Protein AF-A0A4Q9YW53-F1 (afdb_monomer)

Sequence (140 aa):
MKHTLSLRYLLCLFLLVVFYNCSPIEQFRYEKRQSVLIGSLRERLFFEYSSPLNDSMKIYMELELAKNPELQLPLEKIYSIEEKLKKEKPLLGCYYLMKKEFDGEKKLYIILDWNQNSGVIIRFFTDSPTLIKSLPDYSF

Nearest PDB structures (foldseek):
  1ew3-assembly1_A-2  TM=6.784E-01  e=2.622E-01  Equus caballus
  2ra6-assembly2_D  TM=6.765E-01  e=9.402E-01  Trichosurus vulpecula
  2czt-assembly1_A  TM=6.052E-01  e=3.173E+00  Mus musculus
  3qkg-assembly1_A  TM=5.514E-01  e=2.810E+00  Homo sapiens
  2cdh-assembly1_S  TM=4.890E-01  e=2.644E+00  Thermomyces lanuginosus

Mean predicted aligned error: 11.34 Å

Secondary structure (DSSP, 8-state):
------HHHHHHHHHHHHHHTTS---SSEEES-HHHHHHHHHHTTPEEEEES-HHHHHHHHHHHHHH-GGGHHHHHHHHHHHHHHHHH--SS-EEEEEEE-STTT-EEEEEEEEETTTEEEEEEEES-HHHHHHSPP---

Organism: NCBI:txid2529433

Solvent-accessible surface area (backbone atoms only — not comparable to full-atom values): 8158 Å² total; per-residue (Å²): 135,85,82,77,79,52,70,69,57,55,51,52,52,50,50,49,55,57,62,67,70,63,58,72,80,66,76,50,47,80,38,74,49,37,67,59,56,54,48,55,43,53,74,69,65,31,52,76,48,77,38,68,57,50,60,65,53,50,51,49,51,54,58,47,25,77,77,39,68,85,42,48,68,61,50,56,46,52,55,54,50,49,59,47,40,73,71,68,55,42,84,52,29,26,40,35,34,75,46,79,54,72,92,91,73,39,46,37,37,41,36,41,35,41,40,96,88,60,40,60,32,46,33,39,36,24,72,43,77,66,59,64,70,69,46,82,83,84,80,131

Structure (mmCIF, N/CA/C/O backbone):
data_AF-A0A4Q9YW53-F1
#
_entry.id   AF-A0A4Q9YW53-F1
#
loop_
_atom_site.group_PDB
_atom_site.id
_atom_site.type_symbol
_atom_site.label_atom_id
_atom_site.label_alt_id
_atom_site.label_comp_id
_atom_site.label_asym_id
_atom_site.label_entity_id
_atom_site.label_seq_id
_atom_site.pdbx_PDB_ins_code
_atom_site.Cartn_x
_atom_site.Cartn_y
_atom_site.Cartn_z
_atom_site.occupancy
_atom_site.B_iso_or_equiv
_atom_site.auth_seq_id
_atom_site.auth_comp_id
_atom_site.auth_asym_id
_atom_site.auth_atom_id
_atom_site.pdbx_PDB_model_num
ATOM 1 N N . MET A 1 1 ? -31.932 50.050 -6.516 1.00 41.47 1 MET A N 1
ATOM 2 C CA . MET A 1 1 ? -31.855 49.450 -5.165 1.00 41.47 1 MET A CA 1
ATOM 3 C C . MET A 1 1 ? -30.464 48.865 -4.971 1.00 41.47 1 MET A C 1
ATOM 5 O O . MET A 1 1 ? -30.104 47.957 -5.706 1.00 41.47 1 MET A O 1
ATOM 9 N N . LYS A 1 2 ? -29.647 49.423 -4.067 1.00 46.38 2 LYS A N 1
ATOM 10 C CA . LYS A 1 2 ? -28.322 48.874 -3.736 1.00 46.38 2 LYS A CA 1
ATOM 11 C C . LYS A 1 2 ? -28.509 47.854 -2.610 1.00 46.38 2 LYS A C 1
ATOM 13 O O . LYS A 1 2 ? -28.791 48.251 -1.486 1.00 46.38 2 LYS A O 1
ATOM 18 N N . HIS A 1 3 ? -28.409 46.563 -2.917 1.00 50.41 3 HIS A N 1
ATOM 19 C CA . HIS A 1 3 ? -28.374 45.521 -1.892 1.00 50.41 3 HIS A CA 1
ATOM 20 C C . HIS A 1 3 ? -27.021 45.596 -1.181 1.00 50.41 3 HIS A C 1
ATOM 22 O O . HIS A 1 3 ? -25.999 45.190 -1.728 1.00 50.41 3 HIS A O 1
ATOM 28 N N . THR A 1 4 ? -26.995 46.168 0.019 1.00 57.09 4 THR A N 1
ATOM 29 C CA . THR A 1 4 ? -25.835 46.090 0.904 1.00 57.09 4 THR A CA 1
ATOM 30 C C . THR A 1 4 ? -25.724 44.653 1.403 1.00 57.09 4 THR A C 1
ATOM 32 O O . THR A 1 4 ? -26.503 44.204 2.244 1.00 57.09 4 THR A O 1
ATOM 35 N N . LEU A 1 5 ? -24.779 43.897 0.837 1.00 60.06 5 LEU A N 1
ATOM 36 C CA . LEU A 1 5 ? -24.429 42.573 1.341 1.00 60.06 5 LEU A CA 1
ATOM 37 C C . LEU A 1 5 ? -24.010 42.719 2.811 1.00 60.06 5 LEU A C 1
ATOM 39 O O . LEU A 1 5 ? -23.059 43.433 3.126 1.00 60.06 5 LEU A O 1
ATOM 43 N N . SER A 1 6 ? -24.739 42.070 3.719 1.00 76.69 6 SER A N 1
ATOM 44 C CA . SER A 1 6 ? -24.417 42.090 5.147 1.00 76.69 6 SER A CA 1
ATOM 45 C C . SER A 1 6 ? -23.028 41.490 5.381 1.00 76.69 6 SER A C 1
ATOM 47 O O . SER A 1 6 ? -22.704 40.434 4.839 1.00 76.69 6 SER A O 1
ATOM 49 N N . LEU A 1 7 ? -22.224 42.126 6.238 1.00 75.50 7 LEU A N 1
ATOM 50 C CA . LEU A 1 7 ? -20.881 41.672 6.626 1.00 75.50 7 LEU A CA 1
ATOM 51 C C . LEU A 1 7 ? -20.857 40.196 7.078 1.00 75.50 7 LEU A C 1
ATOM 53 O O . LEU A 1 7 ? -19.880 39.487 6.854 1.00 75.50 7 LEU A O 1
ATOM 57 N N . ARG A 1 8 ? -21.965 39.702 7.650 1.00 77.06 8 ARG A N 1
ATOM 58 C CA . ARG A 1 8 ? -22.132 38.297 8.062 1.00 77.06 8 ARG A CA 1
ATOM 59 C C . ARG A 1 8 ? -22.123 37.322 6.879 1.00 77.06 8 ARG A C 1
ATOM 61 O O . ARG A 1 8 ? -21.569 36.233 6.996 1.00 77.06 8 ARG A O 1
ATOM 68 N N . TYR A 1 9 ? -22.695 37.722 5.743 1.00 79.50 9 TYR A N 1
ATOM 69 C CA . TYR A 1 9 ? -22.685 36.926 4.512 1.00 79.50 9 TYR A CA 1
ATOM 70 C C . TYR A 1 9 ? -21.292 36.881 3.885 1.00 79.50 9 TYR A C 1
ATOM 72 O O . TYR A 1 9 ? -20.858 35.817 3.456 1.00 79.50 9 TYR A O 1
ATOM 80 N N . LEU A 1 10 ? -20.569 38.004 3.896 1.00 80.88 10 LEU A N 1
ATOM 81 C CA . LEU A 1 10 ? -19.174 38.066 3.445 1.00 80.88 10 LEU A CA 1
ATOM 82 C C . LEU A 1 10 ? -18.259 37.176 4.296 1.00 80.88 10 LEU A C 1
ATOM 84 O O . LEU A 1 10 ? -17.441 36.447 3.743 1.00 80.88 10 LEU A O 1
ATOM 88 N N . LEU A 1 11 ? -18.445 37.168 5.619 1.00 80.94 11 LEU A N 1
ATOM 89 C CA . LEU A 1 11 ?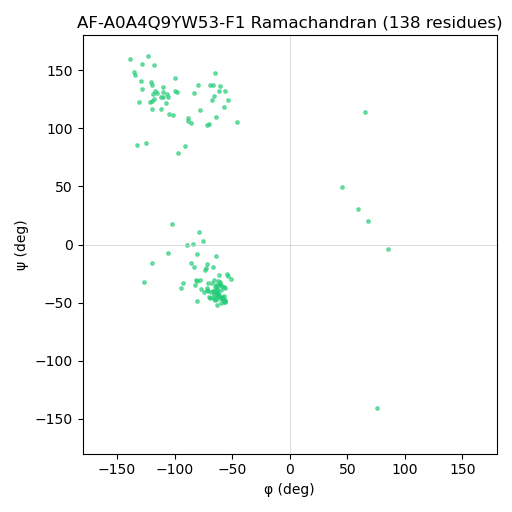 -17.693 36.293 6.519 1.00 80.94 11 LEU A CA 1
ATOM 90 C C . LEU A 1 11 ? -18.010 34.807 6.276 1.00 80.94 11 LEU A C 1
ATOM 92 O O . LEU A 1 11 ? -17.094 33.994 6.224 1.00 80.94 11 LEU A O 1
ATOM 96 N N . CYS A 1 12 ? -19.283 34.444 6.068 1.00 78.94 12 CYS A N 1
ATOM 97 C CA . CYS A 1 12 ? -19.659 33.065 5.727 1.00 78.94 12 CYS A CA 1
ATOM 98 C C . CYS A 1 12 ? -19.086 32.615 4.379 1.00 78.94 12 CYS A C 1
ATOM 100 O O . CYS A 1 12 ? -18.590 31.497 4.282 1.00 78.94 12 CYS A O 1
ATOM 102 N N . LEU A 1 13 ? -19.119 33.477 3.357 1.00 77.56 13 LEU A N 1
ATOM 103 C CA . LEU A 1 13 ? -18.512 33.206 2.049 1.00 77.56 13 LEU A CA 1
ATOM 104 C C . LEU A 1 13 ? -16.997 33.024 2.162 1.00 77.56 13 LEU A C 1
ATOM 106 O O . LEU A 1 13 ? -16.455 32.092 1.580 1.00 77.56 13 LEU A O 1
ATOM 110 N N . PHE A 1 14 ? -16.324 33.864 2.950 1.00 76.50 14 PHE A N 1
ATOM 111 C CA . PHE A 1 14 ? -14.890 33.742 3.195 1.00 76.50 14 PHE A CA 1
ATOM 112 C C . PHE A 1 14 ? -14.541 32.433 3.913 1.00 76.50 14 PHE A C 1
ATOM 114 O O . PHE A 1 14 ? -13.657 31.710 3.462 1.00 76.50 14 PHE A O 1
ATOM 121 N N . LEU A 1 15 ? -15.272 32.077 4.975 1.00 73.44 15 LEU A N 1
ATOM 122 C CA . LEU A 1 15 ? -15.068 30.810 5.682 1.00 73.44 15 LEU A CA 1
ATOM 123 C C . LEU A 1 15 ? -15.331 29.614 4.760 1.00 73.44 15 LEU A C 1
ATOM 125 O O . LEU A 1 15 ? -14.522 28.694 4.729 1.00 73.44 15 LEU A O 1
ATOM 129 N N . LEU A 1 16 ? -16.394 29.647 3.951 1.00 69.50 16 LEU A N 1
ATOM 130 C CA . LEU A 1 16 ? -16.652 28.620 2.939 1.00 69.50 16 LEU A CA 1
ATOM 131 C C . LEU A 1 16 ? -15.474 28.482 1.974 1.00 69.50 16 LEU A C 1
ATOM 133 O O . LEU A 1 16 ? -14.991 27.376 1.796 1.00 69.50 16 LEU A O 1
ATOM 137 N N . VAL A 1 17 ? -14.961 29.577 1.409 1.00 69.38 17 VAL A N 1
ATOM 138 C CA . VAL A 1 17 ? -13.828 29.542 0.467 1.00 69.38 17 VAL A CA 1
ATOM 139 C C . VAL A 1 17 ? -12.544 29.020 1.125 1.00 69.38 17 VAL A C 1
ATOM 141 O O . VAL A 1 17 ? -11.815 28.257 0.492 1.00 69.38 17 VAL A O 1
ATOM 144 N N . VAL A 1 18 ? -12.279 29.382 2.384 1.00 63.78 18 VAL A N 1
ATOM 145 C CA . VAL A 1 18 ? -11.100 28.923 3.138 1.00 63.78 18 VAL A CA 1
ATOM 146 C C . VAL A 1 18 ? -11.214 27.443 3.523 1.00 63.78 18 VAL A C 1
ATOM 148 O O . VAL A 1 18 ? -10.230 26.716 3.423 1.00 63.78 18 VAL A O 1
ATOM 151 N N . PHE A 1 19 ? -12.399 26.961 3.907 1.00 58.41 19 PHE A N 1
ATOM 152 C CA . PHE A 1 19 ? -12.597 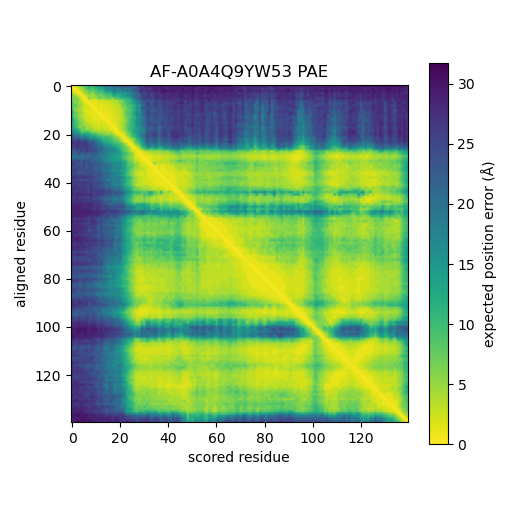25.554 4.272 1.00 58.41 19 PHE A CA 1
ATOM 153 C C . PHE A 1 19 ? -12.760 24.627 3.057 1.00 58.41 19 PHE A C 1
ATOM 155 O O . PHE A 1 19 ? -12.326 23.480 3.125 1.00 58.41 19 PHE A O 1
ATOM 162 N N . TYR A 1 20 ? -13.322 25.099 1.936 1.00 55.38 20 TYR A N 1
ATOM 163 C CA . TYR A 1 20 ? -13.484 24.281 0.722 1.00 55.38 20 TYR A CA 1
ATOM 164 C C . TYR A 1 20 ? -12.183 24.127 -0.078 1.00 55.38 20 TYR A C 1
ATOM 166 O O . TYR A 1 20 ? -11.981 23.087 -0.697 1.00 55.38 20 TYR A O 1
ATOM 174 N N . ASN A 1 21 ? -11.285 25.121 -0.054 1.00 45.91 21 ASN A N 1
ATOM 175 C CA . ASN A 1 21 ? -10.005 25.055 -0.781 1.00 45.91 21 ASN A CA 1
ATOM 176 C C . ASN A 1 21 ? -8.847 24.441 0.026 1.00 45.91 21 ASN A C 1
ATOM 178 O O . ASN A 1 21 ? -7.745 24.318 -0.500 1.00 45.91 21 ASN A O 1
ATOM 182 N N . CYS A 1 22 ? -9.079 24.033 1.276 1.00 43.78 22 CYS A N 1
ATOM 183 C CA . CYS A 1 22 ? -8.065 23.413 2.137 1.00 43.78 22 CYS A CA 1
ATOM 184 C C . CYS A 1 22 ? -8.189 21.887 2.246 1.00 43.78 22 CYS A C 1
ATOM 186 O O . CYS A 1 22 ? -7.606 21.297 3.153 1.00 43.78 22 CYS A O 1
ATOM 188 N N . SER A 1 23 ? -8.912 21.221 1.342 1.00 41.66 23 SER A N 1
A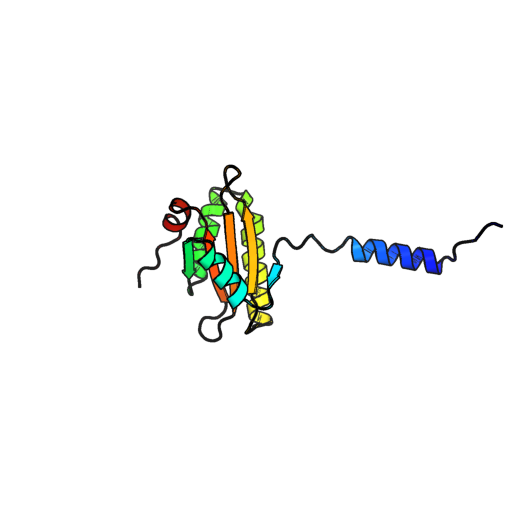TOM 189 C CA . SER A 1 23 ? -8.712 19.782 1.176 1.00 41.66 23 SER A CA 1
ATOM 190 C C . SER A 1 23 ? -7.558 19.602 0.190 1.00 41.66 23 SER A C 1
ATOM 192 O O . SER A 1 23 ? -7.755 19.845 -1.005 1.00 41.66 23 SER A O 1
ATOM 194 N N . PRO A 1 24 ? -6.337 19.237 0.638 1.00 45.16 24 PRO A N 1
ATOM 195 C CA . PRO A 1 24 ? -5.341 18.747 -0.299 1.00 45.16 24 PRO A CA 1
ATOM 196 C C . PRO A 1 24 ? -6.017 17.606 -1.046 1.00 45.16 24 PRO A C 1
ATOM 198 O O . PRO A 1 24 ? -6.551 16.708 -0.400 1.00 45.16 24 PRO A O 1
ATOM 201 N N . ILE A 1 25 ? -6.064 17.683 -2.379 1.00 46.94 25 ILE A N 1
ATOM 202 C CA . ILE A 1 25 ? -6.589 16.613 -3.230 1.00 46.94 25 ILE A CA 1
ATOM 203 C C . ILE A 1 25 ? -5.983 15.316 -2.701 1.00 46.94 25 ILE A C 1
ATOM 205 O O . ILE A 1 25 ? -4.775 15.115 -2.837 1.00 46.94 25 ILE A O 1
ATOM 209 N N . GLU A 1 26 ? -6.781 14.504 -2.002 1.00 52.50 26 GLU A N 1
ATOM 210 C CA . GLU A 1 26 ? -6.248 13.348 -1.295 1.00 52.50 26 GLU A CA 1
ATOM 211 C C . GLU A 1 26 ? -5.683 12.407 -2.360 1.00 52.50 26 GLU A C 1
ATOM 213 O O . GLU A 1 26 ? -6.398 11.837 -3.186 1.00 52.50 26 GLU A O 1
ATOM 218 N N . GLN A 1 27 ? -4.353 12.307 -2.396 1.00 69.75 27 GLN A N 1
ATOM 219 C CA . GLN A 1 27 ? -3.632 11.472 -3.356 1.00 69.75 27 GLN A CA 1
ATOM 220 C C . GLN A 1 27 ? -3.733 9.977 -2.992 1.00 69.75 27 GLN A C 1
ATOM 222 O O . GLN A 1 27 ? -3.146 9.144 -3.676 1.00 69.75 27 GLN A O 1
ATOM 227 N N . PHE A 1 28 ? -4.480 9.651 -1.933 1.00 77.44 28 PHE A N 1
ATOM 228 C CA . PHE A 1 28 ? -4.945 8.326 -1.543 1.00 77.44 28 PHE A CA 1
ATOM 229 C C . PHE A 1 28 ? -6.454 8.373 -1.307 1.00 77.44 28 PHE A C 1
ATOM 231 O O . PHE A 1 28 ? -7.007 9.425 -1.005 1.00 77.44 28 PHE A O 1
ATOM 238 N N . ARG A 1 29 ? -7.136 7.239 -1.439 1.00 85.94 29 ARG A N 1
ATOM 239 C CA . ARG A 1 29 ? -8.586 7.151 -1.238 1.00 85.94 29 ARG A CA 1
ATOM 240 C C . ARG A 1 29 ? -8.919 6.019 -0.287 1.00 85.94 29 ARG A C 1
ATOM 242 O O . ARG A 1 29 ? -8.313 4.953 -0.354 1.00 85.94 29 ARG A O 1
ATOM 249 N N . TYR A 1 30 ? -9.889 6.258 0.588 1.00 88.31 30 TYR A N 1
ATOM 250 C CA . TYR A 1 30 ? -10.475 5.206 1.405 1.00 88.31 30 TYR A CA 1
ATOM 251 C C . TYR A 1 30 ? -11.559 4.476 0.616 1.00 88.31 30 TYR A C 1
ATOM 253 O O . TYR A 1 30 ? -12.460 5.107 0.063 1.00 88.31 30 TYR A O 1
ATOM 261 N N . GLU A 1 31 ? -11.497 3.153 0.612 1.00 89.06 31 GLU A N 1
ATOM 262 C CA . GLU A 1 31 ? -12.548 2.287 0.103 1.00 89.06 31 GLU A CA 1
ATOM 263 C C . GLU A 1 31 ? -13.183 1.530 1.270 1.00 89.06 31 GLU A C 1
ATOM 265 O O . GLU A 1 31 ? -12.499 0.876 2.055 1.00 89.06 31 GLU A O 1
ATOM 270 N N . LYS A 1 32 ? -14.513 1.605 1.380 1.00 88.75 32 LYS A N 1
ATOM 271 C CA . LYS A 1 32 ? -15.274 0.996 2.481 1.00 88.75 32 LYS A CA 1
ATOM 272 C C . LYS A 1 32 ? -15.359 -0.521 2.368 1.00 88.75 32 LYS A C 1
ATOM 274 O O . LYS A 1 32 ? -15.662 -1.175 3.362 1.00 88.75 32 LYS A O 1
ATOM 279 N N . ARG A 1 33 ? -15.183 -1.066 1.160 1.00 88.62 33 ARG A N 1
ATOM 280 C CA . ARG A 1 33 ? -15.258 -2.503 0.879 1.00 88.62 33 ARG A CA 1
ATOM 281 C C . ARG A 1 33 ? -13.976 -2.979 0.207 1.00 88.62 33 ARG A C 1
ATOM 283 O O . ARG A 1 33 ? -13.905 -3.071 -1.017 1.00 88.62 33 ARG A O 1
ATOM 290 N N . GLN A 1 34 ? -12.985 -3.341 1.018 1.00 88.00 34 GLN A N 1
ATOM 291 C CA . GLN A 1 34 ? -11.680 -3.796 0.526 1.00 88.00 34 GLN A CA 1
ATOM 292 C C . GLN A 1 34 ? -11.784 -4.997 -0.422 1.00 88.00 34 GLN A C 1
ATOM 294 O O . GLN A 1 34 ? -11.082 -5.063 -1.427 1.00 88.00 34 GLN A O 1
ATOM 299 N N . SER A 1 35 ? -12.709 -5.922 -0.145 1.00 86.94 35 SER A N 1
ATOM 300 C CA . SER A 1 35 ? -12.923 -7.121 -0.958 1.00 86.94 35 SER A CA 1
ATOM 301 C C . SER A 1 35 ? -13.394 -6.790 -2.372 1.00 86.94 35 SER A C 1
ATOM 303 O O . SER A 1 35 ? -12.992 -7.466 -3.313 1.00 86.94 35 SER A O 1
ATOM 305 N N . VAL A 1 36 ? -14.195 -5.731 -2.531 1.00 88.25 36 VAL A N 1
ATOM 306 C CA . VAL A 1 36 ? -14.682 -5.273 -3.839 1.00 88.25 36 VAL A CA 1
ATOM 307 C C . VAL A 1 36 ? -13.534 -4.676 -4.648 1.00 88.25 36 VAL A C 1
ATOM 309 O O . VAL A 1 36 ? -13.371 -5.023 -5.814 1.00 88.25 36 VAL A O 1
ATOM 312 N N . LEU A 1 37 ? -12.700 -3.829 -4.033 1.00 88.62 37 LEU A N 1
ATOM 313 C CA . LEU A 1 37 ? -11.541 -3.249 -4.715 1.00 88.62 37 LEU A CA 1
ATOM 314 C C . LEU A 1 37 ? -10.531 -4.323 -5.124 1.00 88.62 37 LEU A C 1
ATOM 316 O O . LEU A 1 37 ? -10.179 -4.405 -6.300 1.00 88.62 37 LEU A O 1
ATOM 320 N N . ILE A 1 38 ? -10.113 -5.168 -4.178 1.00 86.75 38 ILE A N 1
ATOM 321 C CA . ILE A 1 38 ? -9.161 -6.259 -4.426 1.00 86.75 38 ILE A CA 1
ATOM 322 C C . ILE A 1 38 ? -9.711 -7.218 -5.488 1.00 86.75 38 ILE A C 1
ATOM 324 O O . ILE A 1 38 ? -8.996 -7.563 -6.426 1.00 86.75 38 ILE A O 1
ATOM 328 N N . GLY A 1 39 ? -10.989 -7.602 -5.387 1.00 87.06 39 GLY A N 1
ATOM 329 C CA . GLY A 1 39 ? -11.661 -8.428 -6.391 1.00 87.06 39 GLY A CA 1
ATOM 330 C C . GLY A 1 39 ? -11.608 -7.798 -7.782 1.00 87.06 39 GLY A C 1
ATOM 331 O O . GLY A 1 39 ? -11.142 -8.435 -8.721 1.00 87.06 39 GLY A O 1
ATOM 332 N N . SER A 1 40 ? -11.958 -6.513 -7.898 1.00 88.69 40 SER A N 1
ATOM 333 C CA . SER A 1 40 ? -11.944 -5.807 -9.185 1.00 88.69 40 SER A CA 1
ATOM 334 C C . SER A 1 40 ? -10.551 -5.709 -9.821 1.00 88.69 40 SER A C 1
ATOM 336 O O . SER A 1 40 ? -10.431 -5.701 -11.044 1.00 88.69 40 SER A O 1
ATOM 338 N N . LEU A 1 41 ? -9.484 -5.635 -9.019 1.00 87.69 41 LEU A N 1
ATOM 339 C CA . LEU A 1 41 ? -8.111 -5.585 -9.529 1.00 87.69 41 LEU A CA 1
ATOM 340 C C . LEU A 1 41 ? -7.630 -6.964 -9.989 1.00 87.69 41 LEU A C 1
ATOM 342 O O . LEU A 1 41 ? -7.003 -7.064 -11.042 1.00 87.69 41 LEU A O 1
ATOM 346 N N . ARG A 1 42 ? -7.993 -8.026 -9.261 1.00 85.94 42 ARG A N 1
ATOM 347 C CA . ARG A 1 42 ? -7.734 -9.417 -9.668 1.00 85.94 42 ARG A CA 1
ATOM 348 C C . ARG A 1 42 ? -8.462 -9.779 -10.960 1.00 85.94 42 ARG A C 1
ATOM 350 O O . ARG A 1 42 ? -7.858 -10.357 -11.856 1.00 85.94 42 ARG A O 1
ATOM 357 N N . GLU A 1 43 ? -9.730 -9.389 -11.089 1.00 87.75 43 GLU A N 1
ATOM 358 C CA . GLU A 1 43 ? -10.525 -9.595 -12.311 1.00 87.75 43 GLU A CA 1
ATOM 359 C C . GLU A 1 43 ? -9.922 -8.889 -13.529 1.00 87.75 43 GLU A C 1
ATOM 361 O O . GLU A 1 43 ? -9.998 -9.391 -14.647 1.00 87.75 43 GLU A O 1
ATOM 366 N N . ARG A 1 44 ? -9.273 -7.740 -13.317 1.00 83.69 44 ARG A N 1
ATOM 367 C CA . ARG A 1 44 ? -8.562 -6.994 -14.364 1.00 83.69 44 ARG A CA 1
ATOM 368 C C . ARG A 1 44 ? -7.179 -7.569 -14.699 1.00 83.69 44 ARG A C 1
ATOM 370 O O . ARG A 1 44 ? -6.432 -6.913 -15.418 1.00 83.69 44 ARG A O 1
ATOM 377 N N . LEU A 1 45 ? -6.848 -8.763 -14.198 1.00 77.88 45 LEU A N 1
ATOM 378 C CA . LEU A 1 45 ? -5.589 -9.475 -14.447 1.00 77.88 45 LEU A CA 1
ATOM 379 C C . LEU A 1 45 ? -4.337 -8.694 -14.018 1.00 77.88 45 LEU A C 1
ATOM 381 O O . LEU A 1 45 ? -3.267 -8.853 -14.601 1.00 77.88 45 LEU A O 1
ATOM 385 N N . PHE A 1 46 ? -4.457 -7.860 -12.983 1.00 81.06 46 PHE A N 1
ATOM 386 C CA . PHE A 1 46 ? -3.282 -7.274 -12.349 1.00 81.06 46 PHE A CA 1
ATOM 387 C C . PHE A 1 46 ? -2.501 -8.363 -11.605 1.00 81.06 46 PHE A C 1
ATOM 389 O O . PHE A 1 46 ? -3.081 -9.183 -10.891 1.00 81.06 46 PHE A O 1
ATOM 396 N N . PHE A 1 47 ? -1.178 -8.333 -11.724 1.00 82.69 47 PHE A N 1
ATOM 397 C CA . PHE A 1 47 ? -0.279 -9.108 -10.882 1.00 82.69 47 PHE A CA 1
ATOM 398 C C . PHE A 1 47 ? -0.357 -8.574 -9.451 1.00 82.69 47 PHE A C 1
ATOM 400 O O . PHE A 1 47 ? -0.154 -7.378 -9.232 1.00 82.69 47 PHE A O 1
ATOM 407 N N . GLU A 1 48 ? -0.657 -9.453 -8.494 1.00 84.00 48 GLU A N 1
ATOM 408 C CA . GLU A 1 48 ? -0.724 -9.125 -7.069 1.00 84.00 48 GLU A CA 1
ATOM 409 C C . GLU A 1 48 ? 0.561 -9.549 -6.363 1.00 84.00 48 GLU A C 1
ATOM 411 O O . GLU A 1 48 ? 1.002 -10.692 -6.474 1.00 84.00 48 GLU A O 1
ATOM 416 N N . TYR A 1 49 ? 1.105 -8.635 -5.568 1.00 79.81 49 TYR A N 1
ATOM 417 C CA . TYR A 1 49 ? 2.068 -8.933 -4.522 1.00 79.81 49 TYR A CA 1
ATOM 418 C C . TYR A 1 49 ? 1.464 -8.518 -3.183 1.00 79.81 49 TYR A C 1
ATOM 420 O O . TYR A 1 49 ? 0.992 -7.393 -3.028 1.00 79.81 49 TYR A O 1
ATOM 428 N N . SER A 1 50 ? 1.483 -9.414 -2.202 1.00 73.50 50 SER A N 1
ATOM 429 C CA . SER A 1 50 ? 1.010 -9.151 -0.844 1.00 73.50 50 SER A CA 1
ATOM 430 C C . SER A 1 50 ? 2.080 -9.621 0.128 1.00 73.50 50 SER A C 1
ATOM 432 O O . SER A 1 50 ? 2.446 -10.791 0.105 1.00 73.50 50 SER A O 1
ATOM 434 N N . SER A 1 51 ? 2.568 -8.717 0.981 1.00 66.00 51 SER A N 1
ATOM 435 C CA . SER A 1 51 ? 3.488 -9.075 2.062 1.00 66.00 51 SER A CA 1
ATOM 436 C C . SER A 1 51 ? 2.849 -8.759 3.414 1.00 66.00 51 SER A C 1
ATOM 438 O O . SER A 1 51 ? 2.462 -7.610 3.634 1.00 66.00 51 SER A O 1
ATOM 440 N N . PRO A 1 52 ? 2.757 -9.732 4.340 1.00 61.84 52 PRO A N 1
ATOM 441 C CA . PRO A 1 52 ? 2.473 -9.456 5.748 1.00 61.84 52 PRO A CA 1
ATOM 442 C C . PRO A 1 52 ? 3.674 -8.808 6.463 1.00 61.84 52 PRO A C 1
ATOM 444 O O . PRO A 1 52 ? 3.512 -8.218 7.527 1.00 61.84 52 PRO A O 1
ATOM 447 N N . LEU A 1 53 ? 4.878 -8.891 5.882 1.00 58.56 53 LEU A N 1
ATOM 4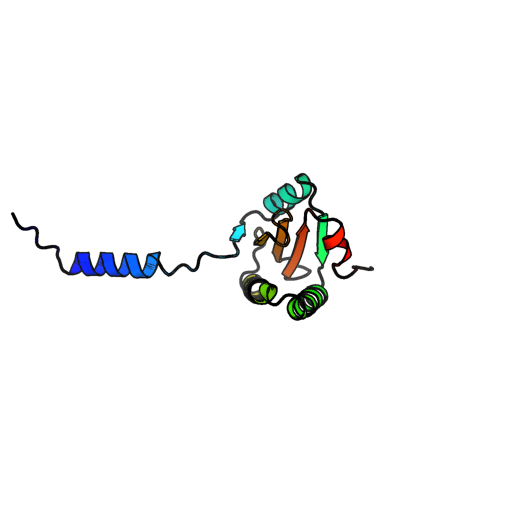48 C CA . LEU A 1 53 ? 6.086 -8.225 6.365 1.00 58.56 53 LEU A CA 1
ATOM 449 C C . LEU A 1 53 ? 6.197 -6.855 5.695 1.00 58.56 53 LEU A C 1
ATOM 451 O O . LEU A 1 53 ? 6.858 -6.698 4.662 1.00 58.56 53 LEU A O 1
ATOM 455 N N . ASN A 1 54 ? 5.526 -5.864 6.283 1.00 67.19 54 ASN A N 1
ATOM 456 C CA . ASN A 1 54 ? 5.559 -4.473 5.817 1.00 67.19 54 ASN A CA 1
ATOM 457 C C . ASN A 1 54 ? 6.991 -3.935 5.689 1.00 67.19 54 ASN A C 1
ATOM 459 O O . ASN A 1 54 ? 7.243 -3.050 4.877 1.00 67.19 54 ASN A O 1
ATOM 463 N N . ASP A 1 55 ? 7.928 -4.470 6.472 1.00 71.00 55 ASP A N 1
ATOM 464 C CA . ASP A 1 55 ? 9.305 -3.986 6.553 1.00 71.00 55 ASP A CA 1
ATOM 465 C C . ASP A 1 55 ? 10.107 -4.248 5.276 1.00 71.00 55 ASP A C 1
ATOM 467 O O . ASP A 1 55 ? 10.691 -3.308 4.746 1.00 71.00 55 ASP A O 1
ATOM 471 N N . SER A 1 56 ? 10.057 -5.452 4.694 1.00 74.62 56 SER A N 1
ATOM 472 C CA . SER A 1 56 ? 10.761 -5.738 3.428 1.00 74.62 56 SER A CA 1
ATOM 473 C C . SER A 1 56 ? 10.267 -4.856 2.283 1.00 74.62 56 SER A C 1
ATOM 475 O O . SER A 1 56 ? 11.039 -4.445 1.419 1.00 74.62 56 SER A O 1
ATOM 477 N N . MET A 1 57 ? 8.974 -4.537 2.287 1.00 76.06 57 MET A N 1
ATOM 478 C CA . MET A 1 57 ? 8.380 -3.680 1.271 1.00 76.06 57 MET A CA 1
ATOM 479 C C . MET A 1 57 ? 8.748 -2.208 1.464 1.00 76.06 57 MET A C 1
ATOM 481 O O . MET A 1 57 ? 9.069 -1.520 0.498 1.00 76.06 57 MET A O 1
ATOM 485 N N . LYS A 1 58 ? 8.750 -1.724 2.708 1.00 75.38 58 LYS A N 1
ATOM 486 C CA . LYS A 1 58 ? 9.248 -0.383 3.033 1.00 75.38 58 LYS A CA 1
ATOM 487 C C . LYS A 1 58 ? 10.711 -0.225 2.624 1.00 75.38 58 LYS A C 1
ATOM 489 O O . LYS A 1 58 ? 11.027 0.727 1.921 1.00 75.38 58 LYS A O 1
ATOM 494 N N . ILE A 1 59 ? 11.552 -1.210 2.946 1.00 79.69 59 ILE A N 1
ATOM 495 C CA . ILE A 1 59 ? 12.962 -1.245 2.536 1.00 79.69 59 ILE A CA 1
ATOM 496 C C . ILE A 1 59 ? 13.083 -1.206 1.010 1.00 79.69 59 ILE A C 1
ATOM 498 O O . ILE A 1 59 ? 13.857 -0.416 0.479 1.00 79.69 59 ILE A O 1
ATOM 502 N N . TYR A 1 60 ? 12.303 -2.014 0.283 1.00 78.88 60 TYR A N 1
ATOM 503 C CA . TYR A 1 60 ? 12.299 -1.972 -1.181 1.00 78.88 60 TYR A CA 1
ATOM 504 C C . TYR A 1 60 ? 11.969 -0.571 -1.712 1.00 78.88 60 TYR A C 1
ATOM 506 O O . TYR A 1 60 ? 12.698 -0.047 -2.549 1.00 78.88 60 TYR A O 1
ATOM 514 N N . MET A 1 61 ? 10.917 0.069 -1.200 1.00 77.31 61 MET A N 1
ATOM 515 C CA . MET A 1 61 ? 10.549 1.411 -1.651 1.00 77.31 61 MET A CA 1
ATOM 516 C C . MET A 1 61 ? 11.575 2.479 -1.268 1.00 77.31 61 MET A C 1
ATOM 518 O O . MET A 1 61 ? 11.753 3.429 -2.021 1.00 77.31 61 MET A O 1
ATOM 522 N N . GLU A 1 62 ? 12.254 2.344 -0.131 1.00 79.94 62 GLU A N 1
ATOM 523 C CA . GLU A 1 62 ? 13.360 3.226 0.259 1.00 79.94 62 GLU A CA 1
ATOM 524 C C . GLU A 1 62 ? 14.566 3.071 -0.677 1.00 79.94 62 GLU A C 1
ATOM 526 O O . GLU A 1 62 ? 15.176 4.061 -1.083 1.00 79.94 62 GLU A O 1
ATOM 531 N N . LEU A 1 63 ? 14.882 1.837 -1.081 1.00 81.00 63 LEU A N 1
ATOM 532 C CA . LEU A 1 63 ? 15.925 1.562 -2.070 1.00 81.00 63 LEU A CA 1
ATOM 533 C C . LEU A 1 63 ? 15.550 2.094 -3.457 1.00 81.00 63 LEU A C 1
ATOM 535 O O . LEU A 1 63 ? 16.402 2.636 -4.161 1.00 81.00 63 LEU A O 1
ATOM 539 N N . GLU A 1 64 ? 14.284 1.964 -3.853 1.00 75.62 64 GLU A N 1
ATOM 540 C CA . GLU A 1 64 ? 13.791 2.521 -5.112 1.00 75.62 64 GLU A CA 1
ATOM 541 C C . GLU A 1 64 ? 13.711 4.047 -5.075 1.00 75.62 64 GLU A C 1
ATOM 543 O O . GLU A 1 64 ? 14.008 4.683 -6.083 1.00 75.62 64 GLU A O 1
ATOM 548 N N . LEU A 1 65 ? 13.413 4.653 -3.924 1.00 74.19 65 LEU A N 1
ATOM 549 C CA . LEU A 1 65 ? 13.467 6.101 -3.730 1.00 74.19 65 LEU A CA 1
ATOM 550 C C . LEU A 1 65 ? 14.870 6.661 -3.991 1.00 74.19 65 LEU A C 1
ATOM 552 O O . LEU A 1 65 ? 15.004 7.719 -4.604 1.00 74.19 65 LEU A O 1
ATOM 556 N N . ALA A 1 66 ? 15.920 5.945 -3.578 1.00 76.12 66 ALA A N 1
ATOM 557 C CA . ALA A 1 66 ? 17.299 6.354 -3.848 1.00 76.12 66 ALA A CA 1
ATOM 558 C C . ALA A 1 66 ? 17.618 6.419 -5.355 1.00 76.12 66 ALA A C 1
ATOM 560 O O . ALA A 1 66 ? 18.499 7.175 -5.763 1.00 76.12 66 ALA A O 1
ATOM 561 N N . LYS A 1 67 ? 16.902 5.643 -6.181 1.00 77.31 67 LYS A N 1
ATOM 562 C CA . LYS A 1 67 ? 17.030 5.638 -7.648 1.00 77.31 67 LYS A CA 1
ATOM 563 C C . LYS A 1 67 ? 16.051 6.600 -8.325 1.00 77.31 67 LYS A C 1
ATOM 565 O O . LYS A 1 67 ? 16.390 7.175 -9.354 1.00 77.31 67 LYS A O 1
ATOM 570 N N . ASN A 1 68 ? 14.864 6.769 -7.742 1.00 72.44 68 ASN A N 1
ATOM 571 C CA . ASN A 1 68 ? 13.719 7.484 -8.301 1.00 72.44 68 ASN A CA 1
ATOM 572 C C . ASN A 1 68 ? 13.135 8.444 -7.238 1.00 72.44 68 ASN A C 1
ATOM 574 O O . ASN A 1 68 ? 12.203 8.077 -6.509 1.00 72.44 68 ASN A O 1
ATOM 578 N N . PRO A 1 69 ? 13.665 9.676 -7.110 1.00 73.75 69 PRO A N 1
ATOM 579 C CA . PRO A 1 69 ? 13.231 10.654 -6.104 1.00 73.75 69 PRO A CA 1
ATOM 580 C C . PRO A 1 69 ? 11.721 10.966 -6.111 1.00 73.75 69 PRO A C 1
ATOM 582 O O . PRO A 1 69 ? 11.137 11.319 -5.088 1.00 73.75 69 PRO A O 1
ATOM 585 N N . GLU A 1 70 ? 11.041 10.786 -7.244 1.00 68.88 70 GLU A N 1
ATOM 586 C CA . GLU A 1 70 ? 9.590 10.932 -7.403 1.00 68.88 70 GLU A CA 1
ATOM 587 C C . GLU A 1 70 ? 8.757 9.922 -6.591 1.00 68.88 70 GLU A C 1
ATOM 589 O O . GLU A 1 70 ? 7.527 10.043 -6.503 1.00 68.88 70 GLU A O 1
ATOM 594 N N . LEU A 1 71 ? 9.392 8.905 -6.002 1.00 70.06 71 LEU A N 1
ATOM 595 C CA . LEU A 1 71 ? 8.764 7.969 -5.070 1.00 70.06 71 LEU A CA 1
ATOM 596 C C . LEU A 1 71 ? 8.635 8.525 -3.646 1.00 70.06 71 LEU A C 1
ATOM 598 O O . LEU A 1 71 ? 7.915 7.924 -2.848 1.00 70.06 71 LEU A O 1
ATOM 602 N N . GLN A 1 72 ? 9.222 9.691 -3.340 1.00 73.19 72 GLN A N 1
ATOM 603 C CA . GLN A 1 72 ? 9.228 10.245 -1.981 1.00 73.19 72 GLN A CA 1
ATOM 604 C C . GLN A 1 72 ? 7.805 10.477 -1.464 1.00 73.19 72 GLN A C 1
ATOM 606 O O . GLN A 1 72 ? 7.426 9.995 -0.398 1.00 73.19 72 GLN A O 1
ATOM 611 N N . LEU A 1 73 ? 6.981 11.159 -2.264 1.00 71.31 73 LEU A N 1
ATOM 612 C CA . LEU A 1 73 ? 5.597 11.473 -1.908 1.00 71.31 73 LEU A CA 1
ATOM 613 C C . LEU A 1 73 ? 4.723 10.215 -1.719 1.00 71.31 73 LEU A C 1
ATOM 615 O O . LEU A 1 73 ? 3.923 10.180 -0.784 1.00 71.31 73 LEU A O 1
ATOM 619 N N . PRO A 1 74 ? 4.782 9.187 -2.590 1.00 77.31 74 PRO A N 1
ATOM 620 C CA . PRO A 1 74 ? 4.148 7.897 -2.318 1.00 77.31 74 PRO A CA 1
ATOM 621 C C . PRO A 1 74 ? 4.610 7.234 -1.017 1.00 77.31 74 PRO A C 1
ATOM 623 O O . PRO A 1 74 ? 3.759 6.766 -0.263 1.00 77.31 74 PRO A O 1
ATOM 626 N N . LEU A 1 75 ? 5.916 7.225 -0.740 1.00 80.25 75 LEU A N 1
ATOM 627 C CA . LEU A 1 75 ? 6.480 6.582 0.446 1.00 80.25 75 LEU A CA 1
ATOM 628 C C . LEU A 1 75 ? 6.013 7.262 1.742 1.00 80.25 75 LEU A C 1
ATOM 630 O O . LEU A 1 75 ? 5.506 6.596 2.643 1.00 80.25 75 LEU A O 1
ATOM 634 N N . GLU A 1 76 ? 6.080 8.593 1.810 1.00 83.69 76 GLU A N 1
ATOM 635 C CA . GLU A 1 76 ? 5.580 9.374 2.953 1.00 83.69 76 GLU A CA 1
ATOM 636 C C . GLU A 1 76 ? 4.091 9.113 3.227 1.00 83.69 76 GLU A C 1
ATOM 638 O O . GLU A 1 76 ? 3.656 9.021 4.378 1.00 83.69 76 GLU A O 1
ATOM 643 N N . LYS A 1 77 ? 3.287 8.930 2.174 1.00 84.00 77 LYS A N 1
ATOM 644 C CA . LYS A 1 77 ? 1.867 8.588 2.335 1.00 84.00 77 LYS A CA 1
ATOM 645 C C . LYS A 1 77 ? 1.655 7.173 2.821 1.00 84.00 77 LYS A C 1
ATOM 647 O O . LYS A 1 77 ? 0.737 6.965 3.603 1.00 84.00 77 LYS A O 1
ATOM 652 N N . ILE A 1 78 ? 2.454 6.214 2.367 1.00 85.69 78 ILE A N 1
ATOM 653 C CA . ILE A 1 78 ? 2.379 4.836 2.861 1.00 85.69 78 ILE A CA 1
ATOM 654 C C . ILE A 1 78 ? 2.607 4.832 4.369 1.00 85.69 78 ILE A C 1
ATOM 656 O O . ILE A 1 78 ? 1.781 4.281 5.092 1.00 85.69 78 ILE A O 1
ATOM 660 N N . TYR A 1 79 ? 3.619 5.560 4.845 1.00 87.81 79 TYR A N 1
ATOM 661 C CA . TYR A 1 79 ? 3.857 5.756 6.274 1.00 87.81 79 TYR A CA 1
ATOM 662 C C . TYR A 1 79 ? 2.681 6.432 6.991 1.00 87.81 79 TYR A C 1
ATOM 664 O O . TYR A 1 79 ? 2.227 5.963 8.035 1.00 87.81 79 TYR A O 1
ATOM 672 N N . SER A 1 80 ? 2.130 7.504 6.418 1.00 88.38 80 SER A N 1
ATOM 673 C CA . SER A 1 80 ? 0.975 8.203 6.997 1.00 88.38 80 SER A CA 1
ATOM 674 C C . SER A 1 80 ? -0.275 7.314 7.096 1.00 88.38 80 SER A C 1
ATOM 676 O O . SER A 1 80 ? -0.958 7.300 8.124 1.00 88.38 80 SER A O 1
ATOM 678 N N . ILE A 1 81 ? -0.565 6.542 6.046 1.00 89.06 81 ILE A N 1
ATOM 679 C CA . ILE A 1 81 ? -1.699 5.616 5.984 1.00 89.06 81 ILE A CA 1
ATOM 680 C C . ILE A 1 81 ? -1.489 4.443 6.944 1.00 89.06 81 ILE A C 1
ATOM 682 O O . ILE A 1 81 ? -2.439 4.045 7.615 1.00 89.06 81 ILE A O 1
ATOM 686 N N . GLU A 1 82 ? -0.272 3.904 7.042 1.00 89.12 82 GLU A N 1
ATOM 687 C CA . GLU A 1 82 ? 0.071 2.832 7.981 1.00 89.12 82 GLU A CA 1
ATOM 688 C C . GLU A 1 82 ? -0.256 3.255 9.421 1.00 89.12 82 GLU A C 1
ATOM 690 O O . GLU A 1 82 ? -0.974 2.551 10.135 1.00 89.12 82 GLU A O 1
ATOM 695 N N . GLU A 1 83 ? 0.192 4.443 9.829 1.00 89.81 83 GLU A N 1
ATOM 696 C CA . GLU A 1 83 ? -0.094 4.988 11.159 1.00 89.81 83 GLU A CA 1
ATOM 697 C C . GLU A 1 83 ? -1.588 5.242 11.384 1.00 89.81 83 GLU A C 1
ATOM 699 O O . GLU A 1 83 ? -2.109 5.024 12.484 1.00 89.81 83 GLU A O 1
ATOM 704 N N . LYS A 1 84 ? -2.311 5.658 10.341 1.00 90.19 84 LYS A N 1
ATOM 705 C CA . LYS A 1 84 ? -3.766 5.825 10.397 1.00 90.19 84 LYS A CA 1
ATOM 706 C C . LYS A 1 84 ? -4.483 4.485 10.585 1.00 90.19 84 LYS A C 1
ATOM 708 O O . LYS A 1 84 ? -5.319 4.363 11.479 1.00 90.19 84 LYS A O 1
ATOM 713 N N . LEU A 1 85 ? -4.113 3.460 9.819 1.00 90.69 85 LEU A N 1
ATOM 714 C CA . LEU A 1 85 ? -4.677 2.112 9.923 1.00 90.69 85 LEU A CA 1
ATOM 715 C C . LEU A 1 85 ? -4.398 1.467 11.282 1.00 90.69 85 LEU A C 1
ATOM 717 O O . LEU A 1 85 ? -5.294 0.837 11.839 1.00 90.69 85 LEU A O 1
ATOM 721 N N . LYS A 1 86 ? -3.204 1.660 11.857 1.00 89.56 86 LYS A N 1
ATOM 722 C CA . LYS A 1 86 ? -2.881 1.178 13.213 1.00 89.56 86 LYS A CA 1
ATOM 723 C C . LYS A 1 86 ? -3.791 1.782 14.287 1.00 89.56 86 LYS A C 1
ATOM 725 O O . LYS A 1 86 ? -4.095 1.105 15.271 1.00 89.56 86 LYS A O 1
ATOM 730 N N . LYS A 1 87 ? -4.223 3.037 14.112 1.00 91.00 87 LYS A N 1
ATOM 731 C CA . LYS A 1 87 ? -5.128 3.741 15.037 1.00 91.00 87 LYS A CA 1
ATOM 732 C C . LYS A 1 87 ? -6.587 3.348 14.826 1.00 91.00 87 LYS A C 1
ATOM 734 O O . LYS A 1 87 ? -7.274 3.032 15.791 1.00 91.00 87 LYS A O 1
ATOM 739 N N . GLU A 1 88 ? -7.050 3.366 13.579 1.00 90.94 88 GLU A N 1
ATOM 740 C CA . GLU A 1 88 ? -8.462 3.158 13.234 1.00 90.94 88 GLU A CA 1
ATOM 741 C C . GLU A 1 88 ? -8.863 1.678 13.194 1.00 90.94 88 GLU A C 1
ATOM 743 O O . GLU A 1 88 ? -10.012 1.347 13.477 1.00 90.94 88 GLU A O 1
ATOM 748 N N . LYS A 1 89 ? -7.923 0.789 12.844 1.00 90.44 89 LYS A N 1
ATOM 749 C CA . LYS A 1 89 ? -8.105 -0.667 12.717 1.00 90.44 89 LYS A CA 1
ATOM 750 C C . LYS A 1 89 ? -9.381 -1.068 11.952 1.00 90.44 89 LYS A C 1
ATOM 752 O O . LYS A 1 89 ? -10.155 -1.899 12.441 1.00 90.44 89 LYS A O 1
ATOM 757 N N . PRO A 1 90 ? -9.645 -0.484 10.766 1.00 87.19 90 PRO A N 1
ATOM 758 C CA . PRO A 1 90 ? -10.880 -0.750 10.041 1.00 87.19 90 PRO A CA 1
ATOM 759 C C . PRO A 1 90 ? -10.925 -2.211 9.575 1.00 87.19 90 PRO A C 1
ATOM 761 O O . PRO A 1 90 ? -10.008 -2.684 8.918 1.00 87.19 90 PRO A O 1
ATOM 764 N N . LEU A 1 91 ? -12.009 -2.932 9.879 1.00 83.44 91 LEU A N 1
ATOM 765 C CA . LEU A 1 91 ? -12.128 -4.362 9.538 1.00 83.44 91 LEU A CA 1
ATOM 766 C C . LEU A 1 91 ? -12.601 -4.635 8.102 1.00 83.44 91 LEU A C 1
ATOM 768 O O . LEU A 1 91 ? -12.453 -5.750 7.611 1.00 83.44 91 LEU A O 1
ATOM 772 N N . LEU A 1 92 ? -13.226 -3.652 7.448 1.00 84.12 92 LEU A N 1
ATOM 773 C CA . LEU A 1 92 ? -13.898 -3.842 6.153 1.00 84.12 92 LEU A CA 1
ATOM 774 C C . LEU A 1 92 ? -13.327 -2.984 5.020 1.00 84.12 92 LEU A C 1
ATOM 776 O O . LEU A 1 92 ? -13.613 -3.256 3.852 1.00 84.12 92 LEU A O 1
ATOM 780 N N . GLY A 1 93 ? -12.543 -1.960 5.352 1.00 89.50 93 GLY A N 1
ATOM 781 C CA . GLY A 1 93 ? -12.071 -0.970 4.393 1.00 89.50 93 GLY A CA 1
ATOM 782 C C . GLY A 1 93 ? -10.557 -0.866 4.340 1.00 89.50 93 GLY A C 1
ATOM 783 O 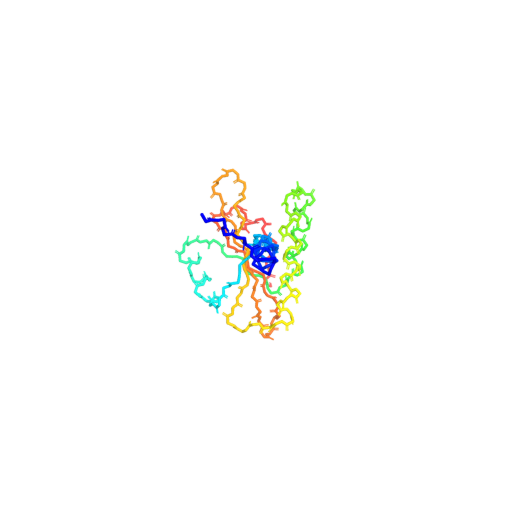O . GLY A 1 93 ? -9.856 -1.282 5.257 1.00 89.50 93 GLY A O 1
ATOM 784 N N . CYS A 1 94 ? -10.077 -0.267 3.260 1.00 90.25 94 CYS A N 1
ATOM 785 C CA . CYS A 1 94 ? -8.662 -0.104 2.969 1.00 90.25 94 CYS A CA 1
ATOM 786 C C . CYS A 1 94 ? -8.391 1.291 2.411 1.00 90.25 94 CYS A C 1
ATOM 788 O O . CYS A 1 94 ? 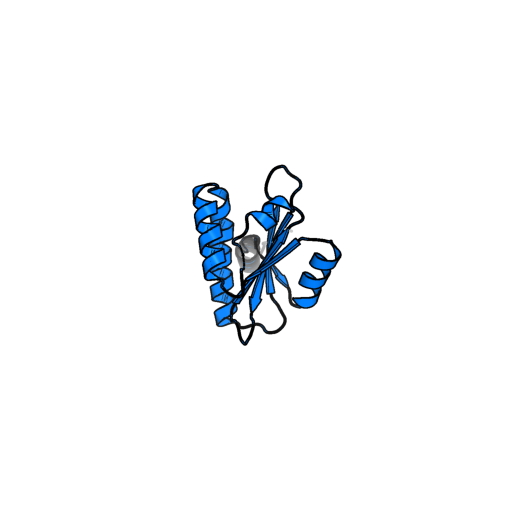-9.278 1.952 1.868 1.00 90.25 94 CYS A O 1
ATOM 790 N N . TYR A 1 95 ? -7.143 1.721 2.493 1.00 90.38 95 TYR A N 1
ATOM 791 C CA . TYR A 1 95 ? -6.664 2.891 1.773 1.00 90.38 95 TYR A CA 1
ATOM 792 C C . TYR A 1 95 ? -5.920 2.440 0.526 1.00 90.38 95 TYR A C 1
ATOM 794 O O . TYR A 1 95 ? -5.216 1.436 0.560 1.00 90.38 95 TYR A O 1
ATOM 802 N N . TYR A 1 96 ? -6.049 3.177 -0.572 1.00 87.88 96 TYR 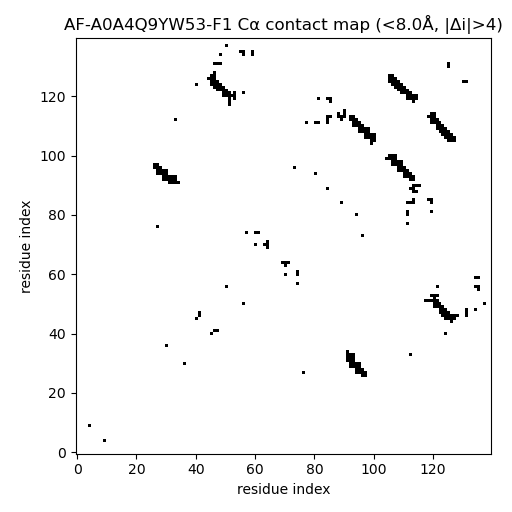A N 1
ATOM 803 C CA . TYR A 1 96 ? -5.254 2.907 -1.762 1.00 87.88 96 TYR A CA 1
ATOM 804 C C . TYR A 1 96 ? -4.654 4.170 -2.362 1.00 87.88 96 TYR A C 1
ATOM 806 O O . TYR A 1 96 ? -5.256 5.246 -2.361 1.00 87.88 96 TYR A O 1
ATOM 814 N N . LEU A 1 97 ? -3.459 4.000 -2.909 1.00 84.94 97 LEU A N 1
ATOM 815 C CA . LEU A 1 97 ? -2.725 4.949 -3.725 1.00 84.94 97 LEU A CA 1
ATOM 816 C C . LEU A 1 97 ? -2.716 4.390 -5.146 1.00 84.94 97 LEU A C 1
ATOM 818 O O . LEU A 1 97 ? -2.321 3.246 -5.360 1.00 84.94 97 LEU A O 1
ATOM 822 N N . MET A 1 98 ? -3.146 5.182 -6.122 1.00 72.75 98 MET A N 1
ATOM 823 C CA . MET A 1 98 ? -2.972 4.830 -7.529 1.00 72.75 98 MET A CA 1
ATOM 824 C C . MET A 1 98 ? -1.850 5.692 -8.089 1.00 72.75 98 MET A C 1
ATOM 826 O O . MET A 1 98 ? -2.007 6.907 -8.213 1.00 72.75 98 MET A O 1
ATOM 830 N N . LYS A 1 99 ? -0.728 5.064 -8.437 1.00 68.06 99 LYS A N 1
ATOM 831 C CA . LYS A 1 99 ? 0.357 5.712 -9.165 1.00 68.06 99 LYS A CA 1
ATOM 832 C C . LYS A 1 99 ? 0.349 5.181 -10.594 1.00 68.06 99 LYS A C 1
ATOM 834 O O . LYS A 1 99 ? 0.425 3.980 -10.833 1.00 68.06 99 LYS A O 1
ATOM 839 N N . LYS A 1 100 ? 0.202 6.080 -11.562 1.00 63.66 100 LYS A N 1
ATOM 840 C CA . LYS A 1 100 ? 0.461 5.767 -12.967 1.00 63.66 100 LYS A CA 1
ATOM 841 C C . LYS A 1 100 ? 1.939 6.061 -13.178 1.00 63.66 100 LYS A C 1
ATOM 843 O O . LYS A 1 100 ? 2.326 7.220 -13.062 1.00 63.66 100 LYS A O 1
ATOM 848 N N . GLU A 1 101 ? 2.756 5.033 -13.356 1.00 58.75 101 GLU A N 1
ATOM 849 C CA . GLU A 1 101 ? 4.209 5.184 -13.304 1.00 58.75 101 GLU A CA 1
ATOM 850 C C . GLU A 1 101 ? 4.884 4.592 -14.536 1.00 58.75 101 GLU A C 1
ATOM 852 O O . GLU A 1 101 ? 4.587 3.471 -14.930 1.00 58.75 101 GLU A O 1
ATOM 857 N N . PHE A 1 102 ? 5.810 5.377 -15.092 1.00 45.00 102 PHE A N 1
ATOM 858 C CA . PHE A 1 102 ? 6.718 5.070 -16.197 1.00 45.00 102 PHE A CA 1
ATOM 859 C C . PHE A 1 102 ? 6.073 4.828 -17.575 1.00 45.00 102 PHE A C 1
ATOM 861 O O . PHE A 1 102 ? 5.373 3.849 -17.826 1.00 45.00 102 PHE A O 1
ATOM 868 N N . ASP A 1 103 ? 6.376 5.755 -18.489 1.00 43.31 103 ASP A N 1
ATOM 869 C CA . ASP A 1 103 ? 6.102 5.700 -19.935 1.00 43.31 103 ASP A CA 1
ATOM 870 C C . ASP A 1 103 ? 4.624 5.770 -20.368 1.00 43.31 103 ASP A C 1
ATOM 872 O O . ASP A 1 103 ? 4.251 5.414 -21.478 1.00 43.31 103 ASP A O 1
ATOM 876 N N . GLY A 1 104 ? 3.752 6.278 -19.492 1.00 54.44 104 GLY A N 1
ATOM 877 C CA . GLY A 1 104 ? 2.389 6.673 -19.865 1.00 54.44 104 GLY A CA 1
ATOM 878 C C . GLY A 1 104 ? 1.336 5.562 -19.856 1.00 54.44 104 GLY A C 1
ATOM 879 O O . GLY A 1 104 ? 0.150 5.885 -19.988 1.00 54.44 104 GLY A O 1
ATO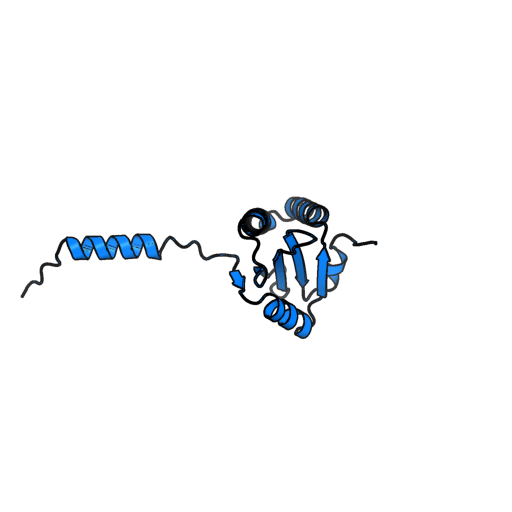M 880 N N . GLU A 1 105 ? 1.702 4.302 -19.600 1.00 60.72 105 GLU A N 1
ATOM 881 C CA . GLU A 1 105 ? 0.761 3.173 -19.727 1.00 60.72 105 GLU A CA 1
ATOM 882 C C . GLU A 1 105 ? 0.629 2.278 -18.492 1.00 60.72 105 GLU A C 1
ATOM 884 O O . GLU A 1 105 ? -0.480 1.817 -18.218 1.00 60.72 105 GLU A O 1
ATOM 889 N N . LYS A 1 106 ? 1.689 2.090 -17.698 1.00 69.56 106 LYS A N 1
ATOM 890 C CA . LYS A 1 106 ? 1.665 1.128 -16.587 1.00 69.56 106 LYS A CA 1
ATOM 891 C C . LYS A 1 106 ? 0.952 1.683 -15.359 1.00 69.56 106 LYS A C 1
ATOM 893 O O . LYS A 1 106 ? 1.126 2.842 -14.959 1.00 69.56 106 LYS A O 1
ATOM 898 N N . LYS A 1 107 ? 0.133 0.837 -14.743 1.00 77.38 107 LYS A N 1
ATOM 899 C CA . LYS A 1 107 ? -0.636 1.165 -13.543 1.00 77.38 107 LYS A CA 1
ATOM 900 C C . LYS A 1 107 ? -0.075 0.406 -12.357 1.00 77.38 107 LYS A C 1
ATOM 902 O O . LYS A 1 107 ? 0.092 -0.811 -12.406 1.00 77.38 107 LYS A O 1
ATOM 907 N N . LEU A 1 108 ? 0.151 1.135 -11.271 1.00 80.12 108 LEU A N 1
ATOM 908 C CA . LEU A 1 108 ? 0.467 0.579 -9.972 1.00 80.12 108 LEU A CA 1
ATOM 909 C C . LEU A 1 108 ? -0.577 1.041 -8.954 1.00 80.12 108 LEU A C 1
ATOM 911 O O . LEU A 1 108 ? -0.779 2.236 -8.728 1.00 80.12 108 LEU A O 1
ATOM 915 N N . TYR A 1 109 ? -1.237 0.080 -8.321 1.00 85.12 109 TYR A N 1
ATOM 916 C CA . TYR A 1 109 ? -2.072 0.317 -7.153 1.00 85.12 109 TYR A CA 1
ATOM 917 C C . TYR A 1 109 ? -1.345 -0.204 -5.927 1.00 85.12 109 TYR A C 1
ATOM 919 O O . TYR A 1 109 ? -0.918 -1.355 -5.900 1.00 85.12 109 TYR A O 1
ATOM 927 N N . ILE A 1 110 ? -1.246 0.638 -4.909 1.00 86.69 110 ILE A N 1
ATOM 928 C CA . ILE A 1 110 ? -0.734 0.264 -3.596 1.00 86.69 110 ILE A CA 1
ATOM 929 C C . ILE A 1 110 ? -1.918 0.324 -2.647 1.00 86.69 110 ILE A C 1
ATOM 931 O O . ILE A 1 110 ? -2.516 1.385 -2.474 1.00 86.69 110 ILE A O 1
ATOM 935 N N . ILE A 1 111 ? -2.289 -0.812 -2.073 1.00 89.88 111 ILE A N 1
ATOM 936 C CA . ILE A 1 111 ? -3.401 -0.939 -1.133 1.00 89.88 111 ILE A CA 1
ATOM 937 C C . ILE A 1 111 ? -2.827 -1.220 0.244 1.00 89.88 111 ILE A C 1
ATOM 939 O O . ILE A 1 111 ? -1.929 -2.043 0.386 1.00 89.88 111 ILE A O 1
ATOM 943 N N . LEU A 1 112 ? -3.364 -0.536 1.245 1.00 91.00 112 LEU A N 1
ATOM 944 C CA . LEU A 1 112 ? -3.073 -0.769 2.643 1.00 91.00 112 LEU A CA 1
ATOM 945 C C . LEU A 1 112 ? -4.373 -1.156 3.351 1.00 91.00 112 LEU A C 1
ATOM 947 O O . LEU A 1 112 ? -5.318 -0.359 3.409 1.00 91.00 112 LEU A O 1
ATOM 951 N N . ASP A 1 113 ? -4.425 -2.379 3.870 1.00 91.00 113 ASP A N 1
ATOM 952 C CA . ASP A 1 113 ? -5.544 -2.922 4.646 1.00 91.00 113 ASP A CA 1
ATOM 953 C C . ASP A 1 113 ? -5.125 -3.283 6.073 1.00 91.00 113 ASP A C 1
ATOM 955 O O . ASP A 1 113 ? -3.954 -3.527 6.349 1.00 91.00 113 ASP A O 1
ATOM 959 N N . TRP A 1 114 ? -6.080 -3.287 7.005 1.00 90.81 114 TRP A N 1
ATOM 960 C CA . TRP A 1 114 ? -5.847 -3.770 8.364 1.00 90.81 114 TRP A CA 1
ATOM 961 C C . TRP A 1 114 ? -6.325 -5.217 8.508 1.00 90.81 114 TRP A C 1
ATOM 963 O O . TRP A 1 114 ? -7.462 -5.561 8.186 1.00 90.81 114 TRP A O 1
ATOM 973 N N . ASN A 1 115 ? -5.460 -6.055 9.066 1.00 88.06 115 ASN A N 1
ATOM 974 C CA . ASN A 1 115 ? -5.719 -7.438 9.413 1.00 88.06 115 ASN A CA 1
ATOM 975 C C . ASN A 1 115 ? -5.536 -7.646 10.921 1.00 88.06 115 ASN A C 1
ATOM 977 O O . ASN A 1 115 ? -4.575 -7.172 11.520 1.00 88.06 115 ASN A O 1
ATOM 981 N N . GLN A 1 116 ? -6.447 -8.393 11.545 1.00 87.19 116 GLN A N 1
ATOM 982 C CA . GLN A 1 116 ? -6.406 -8.629 12.993 1.00 87.19 116 GLN A CA 1
ATOM 983 C C . GLN A 1 116 ? -5.182 -9.439 13.449 1.00 87.19 116 GLN A C 1
ATOM 985 O O . GLN A 1 116 ? -4.712 -9.233 14.563 1.00 87.19 116 GLN A O 1
ATOM 990 N N . ASN A 1 117 ? -4.667 -10.327 12.596 1.00 86.38 117 ASN A N 1
ATOM 991 C CA . ASN A 1 117 ? -3.560 -11.228 12.918 1.00 86.38 117 ASN A CA 1
ATOM 992 C C . ASN A 1 117 ? -2.207 -10.648 12.493 1.00 86.38 117 ASN A C 1
ATOM 994 O O . ASN A 1 117 ? -1.215 -10.828 13.189 1.00 86.38 117 ASN A O 1
ATOM 998 N N . SER A 1 118 ? -2.169 -9.964 11.347 1.00 83.38 118 SER A N 1
ATOM 999 C CA . SER A 1 118 ? -0.925 -9.482 10.728 1.00 83.38 118 SER A CA 1
ATOM 1000 C C . SER A 1 118 ? -0.704 -7.974 10.872 1.00 83.38 118 SER A C 1
ATOM 1002 O O . SER A 1 118 ? 0.363 -7.480 10.527 1.00 83.38 118 SER A O 1
ATOM 1004 N N . GLY A 1 119 ? -1.684 -7.227 11.389 1.00 87.88 119 GLY A N 1
ATOM 1005 C CA . GLY A 1 119 ? -1.630 -5.770 11.446 1.00 87.88 119 GLY A CA 1
ATOM 1006 C C . GLY A 1 119 ? -1.891 -5.136 10.081 1.00 87.88 119 GLY A C 1
ATOM 1007 O O . GLY A 1 119 ? -2.763 -5.583 9.341 1.00 87.88 119 GLY A O 1
ATOM 1008 N N . VAL A 1 120 ? -1.168 -4.068 9.745 1.00 87.81 120 VAL A N 1
ATOM 1009 C CA . VAL A 1 120 ? -1.270 -3.461 8.408 1.0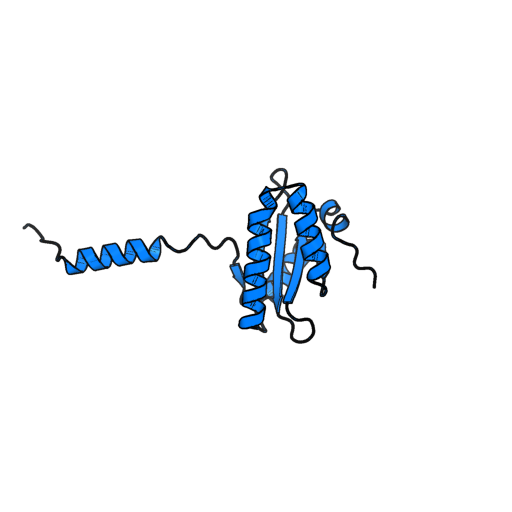0 87.81 120 VAL A CA 1
ATOM 1010 C C . VAL A 1 120 ? -0.722 -4.448 7.376 1.00 87.81 120 VAL A C 1
ATOM 1012 O O . VAL A 1 120 ? 0.298 -5.077 7.624 1.00 87.81 120 VAL A O 1
ATOM 1015 N N . ILE A 1 121 ? -1.387 -4.593 6.238 1.00 87.44 121 ILE A N 1
ATOM 1016 C CA . ILE A 1 121 ? -0.916 -5.357 5.082 1.00 87.44 121 ILE A CA 1
ATOM 1017 C C . ILE A 1 121 ? -0.746 -4.371 3.936 1.00 87.44 121 ILE A C 1
ATOM 1019 O O . ILE A 1 121 ? -1.654 -3.586 3.664 1.00 87.44 121 ILE A O 1
ATOM 1023 N N . ILE A 1 122 ? 0.396 -4.426 3.252 1.00 86.38 122 ILE A N 1
ATOM 1024 C CA . ILE A 1 122 ? 0.630 -3.652 2.031 1.00 86.38 122 ILE A CA 1
ATOM 1025 C C . ILE A 1 122 ? 0.552 -4.597 0.826 1.00 86.38 122 ILE A C 1
ATOM 1027 O O . ILE A 1 122 ? 1.234 -5.627 0.768 1.00 86.38 122 ILE A O 1
ATOM 1031 N N . ARG A 1 123 ? -0.289 -4.244 -0.149 1.00 87.25 123 ARG A N 1
ATOM 1032 C CA . ARG A 1 123 ? -0.488 -4.981 -1.402 1.00 87.25 123 ARG A CA 1
ATOM 1033 C C . ARG A 1 123 ? -0.160 -4.106 -2.597 1.00 87.25 123 ARG A C 1
ATOM 1035 O O . ARG A 1 123 ? -0.549 -2.942 -2.637 1.00 87.25 123 ARG A O 1
ATOM 1042 N N . PHE A 1 124 ? 0.483 -4.691 -3.593 1.00 84.62 124 PHE A N 1
ATOM 1043 C CA . PHE A 1 124 ? 0.794 -4.055 -4.865 1.00 84.62 124 PHE A CA 1
ATOM 1044 C C . PHE A 1 124 ? 0.027 -4.780 -5.960 1.00 84.62 124 PHE A C 1
ATOM 1046 O O . PHE A 1 124 ? 0.080 -6.004 -6.048 1.00 84.62 124 PHE A O 1
ATOM 1053 N N . PHE A 1 125 ? -0.670 -4.020 -6.796 1.00 86.69 125 PHE A N 1
ATOM 1054 C CA . PHE A 1 125 ? -1.285 -4.520 -8.017 1.00 86.69 125 PHE A CA 1
ATOM 1055 C C . PHE A 1 125 ? -0.693 -3.773 -9.197 1.00 86.69 125 PHE A C 1
ATOM 1057 O O . PHE A 1 125 ? -0.781 -2.545 -9.260 1.00 86.69 125 PHE A O 1
ATOM 1064 N N . THR A 1 126 ? -0.120 -4.503 -10.147 1.00 84.31 126 THR A N 1
ATOM 1065 C CA . THR A 1 126 ? 0.424 -3.917 -11.376 1.00 84.31 126 THR A CA 1
ATOM 1066 C C . THR A 1 126 ? 0.030 -4.703 -12.617 1.00 84.31 126 THR A C 1
ATOM 1068 O O . THR A 1 126 ? -0.144 -5.912 -12.562 1.00 84.31 126 THR A O 1
ATOM 1071 N N . ASP A 1 127 ? -0.115 -4.019 -13.747 1.00 84.75 127 ASP A N 1
ATOM 1072 C CA . ASP A 1 127 ? -0.264 -4.635 -15.070 1.00 84.75 127 ASP A CA 1
ATOM 1073 C C . ASP A 1 127 ? 1.093 -5.003 -15.707 1.00 84.75 127 ASP A C 1
ATOM 1075 O O . ASP A 1 127 ? 1.138 -5.554 -16.804 1.00 84.75 127 ASP A O 1
ATOM 1079 N N . SER A 1 128 ? 2.209 -4.742 -15.013 1.00 82.25 128 SER A N 1
ATOM 1080 C CA . SER A 1 128 ? 3.571 -4.966 -15.500 1.00 82.25 128 SER A CA 1
ATOM 1081 C C . SER A 1 128 ? 4.202 -6.248 -14.921 1.00 82.25 128 SER A C 1
ATOM 1083 O O . SER A 1 128 ? 4.586 -6.268 -13.745 1.00 82.25 128 SER A O 1
ATOM 1085 N N . PRO A 1 129 ? 4.432 -7.298 -15.739 1.00 81.12 129 PRO A N 1
ATOM 1086 C CA . PRO A 1 129 ? 5.098 -8.525 -15.292 1.00 81.12 129 PRO A CA 1
ATOM 1087 C C . PRO A 1 129 ? 6.572 -8.329 -14.912 1.00 81.12 129 PRO A C 1
ATOM 1089 O O . PRO A 1 129 ? 7.161 -9.179 -14.251 1.00 81.12 129 PRO A O 1
ATOM 1092 N N . THR A 1 130 ? 7.219 -7.257 -15.369 1.00 79.50 130 THR A N 1
ATOM 1093 C CA . THR A 1 130 ? 8.605 -6.959 -14.982 1.00 79.50 130 THR A CA 1
ATOM 1094 C C . THR A 1 130 ? 8.668 -6.262 -13.633 1.00 79.50 130 THR A C 1
ATOM 1096 O O . THR A 1 130 ? 9.577 -6.539 -12.857 1.00 79.50 130 THR A O 1
ATOM 1099 N N . LEU A 1 131 ? 7.681 -5.411 -13.327 1.00 75.25 131 LEU A N 1
ATOM 1100 C CA . LEU A 1 131 ? 7.617 -4.713 -12.046 1.00 75.25 131 LEU A CA 1
ATOM 1101 C C . LEU A 1 131 ? 7.382 -5.712 -10.912 1.00 75.25 131 LEU A C 1
ATOM 1103 O O . LEU A 1 131 ? 8.114 -5.685 -9.929 1.00 75.25 131 LEU A O 1
ATOM 1107 N N . ILE A 1 132 ? 6.445 -6.651 -11.087 1.00 77.12 132 ILE A N 1
ATOM 1108 C CA . ILE A 1 132 ? 6.165 -7.671 -10.066 1.00 77.12 132 ILE A CA 1
ATOM 1109 C C . ILE A 1 132 ? 7.401 -8.524 -9.733 1.00 77.12 132 ILE A C 1
ATOM 1111 O O . ILE A 1 132 ? 7.613 -8.847 -8.574 1.00 77.12 132 ILE A O 1
ATOM 1115 N N . LYS A 1 133 ? 8.255 -8.827 -10.723 1.00 76.88 133 LYS A N 1
ATOM 1116 C CA . LYS A 1 133 ? 9.509 -9.582 -10.531 1.00 76.88 133 LYS A CA 1
ATOM 1117 C C . LYS A 1 133 ? 10.609 -8.783 -9.834 1.00 76.88 133 LYS A C 1
ATOM 1119 O O . LYS A 1 133 ? 11.577 -9.372 -9.376 1.00 76.88 133 LYS A O 1
ATOM 1124 N N . SER A 1 134 ? 10.509 -7.456 -9.841 1.00 74.38 134 SER A N 1
ATOM 1125 C CA . SER A 1 134 ? 11.460 -6.586 -9.143 1.00 74.38 134 SER A CA 1
ATOM 1126 C C . SER A 1 134 ? 11.092 -6.368 -7.678 1.00 74.38 134 SER A C 1
ATOM 1128 O O . SER A 1 134 ? 11.936 -5.907 -6.915 1.00 74.38 134 SER A O 1
ATOM 1130 N N . LEU A 1 135 ? 9.848 -6.681 -7.295 1.00 75.50 135 LEU A N 1
ATOM 1131 C CA . LEU A 1 135 ? 9.430 -6.646 -5.899 1.00 75.50 135 LEU A CA 1
ATOM 1132 C C . LEU A 1 135 ? 10.205 -7.709 -5.109 1.00 75.50 135 LEU A C 1
ATOM 1134 O O . LEU A 1 135 ? 10.556 -8.745 -5.674 1.00 75.50 135 LEU A O 1
ATOM 1138 N N . PRO A 1 136 ? 10.497 -7.457 -3.822 1.00 70.62 136 PRO A N 1
ATOM 1139 C CA . PRO A 1 136 ? 11.272 -8.379 -3.004 1.00 70.62 136 PRO A CA 1
ATOM 1140 C C . PRO A 1 136 ? 10.619 -9.763 -2.992 1.00 70.62 136 PRO A C 1
ATOM 1142 O O . PRO A 1 136 ? 9.415 -9.873 -2.774 1.00 70.62 136 PRO A O 1
ATOM 1145 N N . ASP A 1 137 ? 11.413 -10.809 -3.225 1.00 65.44 137 ASP A N 1
ATOM 1146 C CA . ASP A 1 137 ? 10.911 -12.180 -3.215 1.00 65.44 137 ASP A CA 1
ATOM 1147 C C . ASP A 1 137 ? 10.352 -12.537 -1.835 1.00 65.44 137 ASP A C 1
ATOM 1149 O O . ASP A 1 137 ? 10.989 -12.332 -0.798 1.00 65.44 137 ASP A O 1
ATOM 1153 N N . TYR A 1 138 ? 9.151 -13.114 -1.839 1.00 58.03 138 TYR A N 1
ATOM 1154 C CA . TYR A 1 138 ? 8.567 -13.762 -0.675 1.00 58.03 138 TYR A CA 1
ATOM 1155 C C . TYR A 1 138 ? 8.843 -15.265 -0.782 1.00 58.03 138 TYR A C 1
ATOM 1157 O O . TYR A 1 138 ? 7.990 -16.041 -1.215 1.00 58.03 138 TYR A O 1
ATOM 1165 N N . SER A 1 139 ? 10.061 -15.687 -0.450 1.00 31.72 139 SER A N 1
ATOM 1166 C CA . SER A 1 139 ? 10.326 -17.101 -0.185 1.00 31.72 139 SER A CA 1
ATOM 1167 C C . SER A 1 139 ? 9.810 -17.441 1.217 1.00 31.72 139 SER A C 1
ATOM 1169 O O . SER A 1 139 ? 10.272 -16.871 2.205 1.00 31.72 139 SER A O 1
ATOM 1171 N N . PHE A 1 140 ? 8.810 -18.329 1.271 1.00 38.41 140 PHE A N 1
ATOM 1172 C CA . PHE A 1 140 ? 8.340 -18.988 2.496 1.00 38.41 140 PHE A CA 1
ATOM 1173 C C . PHE A 1 140 ? 9.441 -19.834 3.140 1.00 38.41 140 PHE A C 1
ATOM 1175 O O . PHE A 1 140 ? 10.237 -20.435 2.380 1.00 38.41 140 PHE A O 1
#

Foldseek 3Di:
DDPDDDPVNVVVVVVCVVVVVPPPPPLKDKDQAPCVVVVVLVVVVWDKDKDLCVPLQLVLLVVVCVVPVVSVVVSVVVVVQLVVCQVVVRPGMWMKHWDPDDDRDKIWIWIWHQDPVSGIMIMITIPDPVVSVSRDDDDD

Radius of gyration: 20.01 Å; Cα contacts (8 Å, |Δi|>4): 177; chains: 1; bounding box: 49×68×35 Å

pLDDT: mean 76.17, std 13.68, range [31.72, 91.0]